Protein AF-A0A3D0G803-F1 (afdb_monomer_lite)

Radius of gyration: 55.52 Å; chains: 1; bounding box: 90×76×139 Å

Secondary structure (DSSP, 8-state):
--HHHHHHHHHHHHHHHHHHHHHTSPP------------PPP-----------S-------SS-EEEPPPSSPTT----TTT-----EEEPPPP---HHHHHHHHHHHHHHHHHHHHHHHHHHHHHHHHHHHHHHHHHHHHHHHTT-S-GGG-

Sequence (153 aa):
MKLRNIVIGAVAAAAIGGAVWVSVQPDVVPVDMVEVASGPMEVTVNADGRTEVRDVYDVAAPVAGKVARAPVPVGARVIGGETVVARIEPGEPAFLDERARAQADAAVAQAEAALALSRAQTAAAEADLNNAQRALNRVFDLNARGTAPDAQV

Structure (mmCIF, N/CA/C/O backbone):
data_AF-A0A3D0G803-F1
#
_entry.id   AF-A0A3D0G803-F1
#
loop_
_atom_site.group_PDB
_atom_site.id
_atom_site.type_symbol
_atom_site.label_atom_id
_atom_site.label_alt_id
_atom_site.label_comp_id
_atom_site.label_asym_id
_atom_site.label_entity_id
_atom_site.label_seq_id
_atom_site.pdbx_PDB_ins_code
_atom_site.Cartn_x
_atom_site.Cartn_y
_atom_site.Cartn_z
_atom_site.occupancy
_atom_site.B_iso_or_equiv
_atom_site.auth_seq_id
_atom_site.auth_comp_id
_atom_site.auth_asym_id
_atom_site.auth_atom_id
_atom_site.pdbx_PDB_model_num
ATOM 1 N N . MET A 1 1 ? 62.984 34.293 -100.096 1.00 59.56 1 MET A N 1
ATOM 2 C CA . MET A 1 1 ? 63.080 33.482 -98.858 1.00 59.56 1 MET A CA 1
ATOM 3 C C . MET A 1 1 ? 62.541 32.089 -99.171 1.00 59.56 1 MET A C 1
ATOM 5 O O . MET A 1 1 ? 61.450 32.006 -99.715 1.00 59.56 1 MET A O 1
ATOM 9 N N . LYS A 1 2 ? 63.320 31.014 -98.984 1.00 66.69 2 LYS A N 1
ATOM 10 C CA . LYS A 1 2 ? 62.951 29.659 -99.454 1.00 66.69 2 LYS A CA 1
ATOM 11 C C . LYS A 1 2 ? 61.682 29.175 -98.723 1.00 66.69 2 LYS A C 1
ATOM 13 O O . LYS A 1 2 ? 61.686 29.161 -97.496 1.00 66.69 2 LYS A O 1
ATOM 18 N N . LEU A 1 3 ? 60.639 28.775 -99.467 1.00 77.44 3 LEU A N 1
ATOM 19 C CA . LEU A 1 3 ? 59.295 28.357 -98.997 1.00 77.44 3 LEU A CA 1
ATOM 20 C C . LEU A 1 3 ? 59.323 27.429 -97.767 1.00 77.44 3 LEU A C 1
ATOM 22 O O . LEU A 1 3 ? 58.514 27.564 -96.855 1.00 77.44 3 LEU A O 1
ATOM 26 N N . ARG A 1 4 ? 60.332 26.555 -97.702 1.00 78.19 4 ARG A N 1
ATOM 27 C CA . ARG A 1 4 ? 60.613 25.662 -96.571 1.00 78.19 4 ARG A CA 1
ATOM 28 C C . ARG A 1 4 ? 60.667 26.382 -95.216 1.00 78.19 4 ARG A C 1
ATOM 30 O O . ARG A 1 4 ? 60.137 25.868 -94.242 1.00 78.19 4 ARG A O 1
ATOM 37 N N . ASN A 1 5 ? 61.268 27.569 -95.146 1.00 77.75 5 ASN A N 1
ATOM 38 C CA . ASN A 1 5 ? 61.431 28.290 -93.880 1.00 77.75 5 ASN A CA 1
ATOM 39 C C . ASN A 1 5 ? 60.119 28.940 -93.406 1.00 77.75 5 ASN A C 1
ATOM 41 O O . ASN A 1 5 ? 59.925 29.089 -92.205 1.00 77.75 5 ASN A O 1
ATOM 45 N N . ILE A 1 6 ? 59.210 29.282 -94.328 1.00 82.75 6 ILE A N 1
ATOM 46 C CA . ILE A 1 6 ? 57.884 29.830 -93.992 1.00 82.75 6 ILE A CA 1
ATOM 47 C C . ILE A 1 6 ? 56.987 28.723 -93.433 1.00 82.75 6 ILE A C 1
ATOM 49 O O . ILE A 1 6 ? 56.333 28.924 -92.415 1.00 82.75 6 ILE A O 1
ATOM 53 N N . VAL A 1 7 ? 57.011 27.535 -94.047 1.00 86.44 7 VAL A N 1
ATOM 54 C CA . VAL A 1 7 ? 56.237 26.374 -93.576 1.00 86.44 7 VAL A CA 1
ATOM 55 C C . VAL A 1 7 ? 56.704 25.933 -92.190 1.00 86.44 7 VAL A C 1
ATOM 57 O O . VAL A 1 7 ? 55.881 25.734 -91.303 1.00 86.44 7 VAL A O 1
ATOM 60 N N . ILE A 1 8 ? 58.020 25.853 -91.968 1.00 86.44 8 ILE A N 1
ATOM 61 C CA . ILE A 1 8 ? 58.574 25.504 -90.650 1.00 86.44 8 ILE A CA 1
ATOM 62 C C . ILE A 1 8 ? 58.194 26.559 -89.599 1.00 86.44 8 ILE A C 1
ATOM 64 O O . ILE A 1 8 ? 57.793 26.194 -88.497 1.00 86.44 8 ILE A O 1
ATOM 68 N N . GLY A 1 9 ? 58.258 27.852 -89.939 1.00 88.31 9 GLY A N 1
ATOM 69 C CA . GLY A 1 9 ? 57.853 28.931 -89.032 1.00 88.31 9 GLY A CA 1
ATOM 70 C C . GLY A 1 9 ? 56.367 28.883 -88.662 1.00 88.31 9 GLY A C 1
ATOM 71 O O . GLY A 1 9 ? 56.026 29.034 -87.493 1.00 88.31 9 GLY A O 1
ATOM 72 N N . ALA A 1 10 ? 55.487 28.610 -89.629 1.00 89.31 10 ALA A N 1
ATOM 73 C CA . ALA A 1 10 ? 54.050 28.488 -89.390 1.00 89.31 10 ALA A CA 1
ATOM 74 C C . ALA A 1 10 ? 53.705 27.274 -88.512 1.00 89.31 10 ALA A C 1
ATOM 76 O O . ALA A 1 10 ? 52.898 27.392 -87.593 1.00 89.31 10 ALA A O 1
ATOM 77 N N . VAL A 1 11 ? 54.355 26.127 -88.743 1.00 91.69 11 VAL A N 1
ATOM 78 C CA . VAL A 1 11 ? 54.176 24.924 -87.913 1.00 91.69 11 VAL A CA 1
ATOM 79 C C . VAL A 1 11 ? 54.675 25.163 -86.488 1.00 91.69 11 VAL A C 1
ATOM 81 O O . VAL A 1 11 ? 53.990 24.795 -85.538 1.00 91.69 11 VAL A O 1
ATOM 84 N N . ALA A 1 12 ? 55.821 25.829 -86.320 1.00 90.75 12 ALA A N 1
ATOM 85 C CA . ALA A 1 12 ? 56.336 26.179 -84.998 1.00 90.75 12 ALA A CA 1
ATOM 86 C C . ALA A 1 12 ? 55.398 27.145 -84.254 1.00 90.75 12 ALA A C 1
ATOM 88 O O . ALA A 1 12 ? 55.106 26.932 -83.080 1.00 90.75 12 ALA A O 1
ATOM 89 N N . ALA A 1 13 ? 54.871 28.165 -84.938 1.00 92.06 13 ALA A N 1
ATOM 90 C CA . ALA A 1 13 ? 53.913 29.100 -84.352 1.00 92.06 13 ALA A CA 1
ATOM 91 C C . ALA A 1 13 ? 52.592 28.414 -83.963 1.00 92.06 13 ALA A C 1
ATOM 93 O O . ALA A 1 13 ? 52.069 28.672 -82.881 1.00 92.06 13 ALA A O 1
ATOM 94 N N . ALA A 1 14 ? 52.080 27.504 -84.796 1.00 92.44 14 ALA A N 1
ATOM 95 C CA . ALA A 1 14 ? 50.885 26.722 -84.488 1.00 92.44 14 ALA A CA 1
ATOM 96 C C . ALA A 1 14 ? 51.109 25.755 -83.314 1.00 92.44 14 ALA A C 1
ATOM 98 O O . ALA A 1 14 ? 50.237 25.621 -82.460 1.00 92.44 14 ALA A O 1
ATOM 99 N N . ALA A 1 15 ? 52.285 25.125 -83.231 1.00 92.69 15 ALA A N 1
ATOM 100 C CA . ALA A 1 15 ? 52.644 24.251 -82.116 1.00 92.69 15 ALA A CA 1
ATOM 101 C C . ALA A 1 15 ? 52.732 25.028 -80.794 1.00 92.69 15 ALA A C 1
ATOM 103 O O . ALA A 1 15 ? 52.186 24.589 -79.784 1.00 92.69 15 ALA A O 1
ATOM 104 N N . ILE A 1 16 ? 53.357 26.210 -80.812 1.00 93.50 16 ILE A N 1
ATOM 105 C CA . ILE A 1 16 ? 53.429 27.094 -79.641 1.00 93.50 16 ILE A CA 1
ATOM 106 C C . ILE A 1 16 ? 52.027 27.584 -79.260 1.00 93.50 16 ILE A C 1
ATOM 108 O O . ILE A 1 16 ? 51.654 27.507 -78.093 1.00 93.50 16 ILE A O 1
ATOM 112 N N . GLY A 1 17 ? 51.226 28.026 -80.233 1.00 94.12 17 GLY A N 1
ATOM 113 C CA . GLY A 1 17 ? 49.848 28.459 -79.998 1.00 94.12 17 GLY A CA 1
ATOM 114 C C . GLY A 1 17 ? 48.974 27.354 -79.398 1.00 94.12 17 GLY A C 1
ATOM 115 O O . GLY A 1 17 ? 48.248 27.602 -78.440 1.00 94.12 17 GLY A O 1
ATOM 116 N N . GLY A 1 18 ? 49.096 26.122 -79.901 1.00 91.81 18 GLY A N 1
ATOM 117 C CA . GLY A 1 18 ? 48.387 24.956 -79.373 1.00 91.81 18 GLY A CA 1
ATOM 118 C C . GLY A 1 18 ? 48.827 24.577 -77.957 1.00 91.81 18 GLY A C 1
ATOM 119 O O . GLY A 1 18 ? 47.981 24.300 -77.111 1.00 91.81 18 GLY A O 1
ATOM 120 N N . ALA A 1 19 ? 50.130 24.622 -77.666 1.00 88.50 19 ALA A N 1
ATOM 121 C CA . ALA A 1 19 ? 50.651 24.322 -76.332 1.00 88.50 19 ALA A CA 1
ATOM 122 C C . ALA A 1 19 ? 50.190 25.349 -75.285 1.00 88.50 19 ALA A C 1
ATOM 124 O O . ALA A 1 19 ? 49.778 24.971 -74.189 1.00 88.50 19 ALA A O 1
ATOM 125 N N . VAL A 1 20 ? 50.202 26.639 -75.637 1.00 91.69 20 VAL A N 1
ATOM 126 C CA . VAL A 1 20 ? 49.687 27.704 -74.765 1.00 91.69 20 VAL A CA 1
ATOM 127 C C . VAL A 1 20 ? 48.183 27.537 -74.541 1.00 91.69 20 VAL A C 1
ATOM 129 O O . VAL A 1 20 ? 47.726 27.661 -73.410 1.00 91.69 20 VAL A O 1
ATOM 132 N N . TRP A 1 21 ? 47.421 27.195 -75.583 1.00 89.25 21 TRP A N 1
ATOM 133 C CA . TRP A 1 21 ? 45.977 26.981 -75.467 1.00 89.25 21 TRP A CA 1
ATOM 134 C C . TRP A 1 21 ? 45.621 25.849 -74.495 1.00 89.25 21 TRP A C 1
ATOM 136 O O . TRP A 1 21 ? 44.777 26.033 -73.623 1.00 89.25 21 TRP A O 1
ATOM 146 N N . VAL A 1 22 ? 46.297 24.701 -74.603 1.00 88.12 22 VAL A N 1
ATOM 147 C CA . VAL A 1 22 ? 46.056 23.546 -73.720 1.00 88.12 22 VAL A CA 1
ATOM 148 C C . VAL A 1 22 ? 46.509 23.835 -72.287 1.00 88.12 22 VAL A C 1
ATOM 150 O O . VAL A 1 22 ? 45.819 23.463 -71.347 1.00 88.12 22 VAL A O 1
ATOM 153 N N . SER A 1 23 ? 47.632 24.535 -72.102 1.00 85.19 23 SER A N 1
ATOM 154 C CA . SER A 1 23 ? 48.171 24.821 -70.765 1.00 85.19 23 SER A CA 1
ATOM 155 C C . SER A 1 23 ? 47.374 25.864 -69.977 1.00 85.19 23 SER A C 1
ATOM 157 O O . SER A 1 23 ? 47.508 25.922 -68.758 1.00 85.19 23 SER A O 1
ATOM 159 N N . VAL A 1 24 ? 46.609 26.726 -70.651 1.00 86.50 24 VAL A N 1
ATOM 160 C CA . VAL A 1 24 ? 45.766 27.747 -70.002 1.00 86.50 24 VAL A CA 1
ATOM 161 C C . VAL A 1 24 ? 44.363 27.201 -69.704 1.00 86.50 24 VAL A C 1
ATOM 163 O O . VAL A 1 24 ? 43.572 27.857 -69.025 1.00 86.50 24 VAL A O 1
ATOM 166 N N . GLN A 1 25 ? 44.038 25.994 -70.176 1.00 84.62 25 GLN A N 1
ATOM 167 C CA . GLN A 1 25 ? 42.748 25.387 -69.903 1.00 84.62 25 GLN A CA 1
ATOM 168 C C . GLN A 1 25 ? 42.678 24.958 -68.425 1.00 84.62 25 GLN A C 1
ATOM 170 O O . GLN A 1 25 ? 43.566 24.251 -67.956 1.00 84.62 25 GLN A O 1
ATOM 175 N N . PRO A 1 26 ? 41.663 25.403 -67.665 1.00 82.25 26 PRO A N 1
ATOM 176 C CA . PRO A 1 26 ? 41.560 25.079 -66.249 1.00 82.25 26 PRO A CA 1
ATOM 177 C C . PRO A 1 26 ? 41.304 23.582 -66.048 1.00 82.25 26 PRO A C 1
ATOM 179 O O . PRO A 1 26 ? 40.419 23.009 -66.688 1.00 82.25 26 PRO A O 1
ATOM 182 N N . ASP A 1 27 ? 42.058 22.969 -65.135 1.00 78.56 27 ASP A N 1
ATOM 183 C CA . ASP A 1 27 ? 41.886 21.565 -64.769 1.00 78.56 27 ASP A CA 1
ATOM 184 C C . ASP A 1 27 ? 40.520 21.355 -64.103 1.00 78.56 27 ASP A C 1
ATOM 186 O O . ASP A 1 27 ? 40.213 21.923 -63.051 1.00 78.56 27 ASP A O 1
ATOM 190 N N . VAL A 1 28 ? 39.678 20.529 -64.728 1.00 81.44 28 VAL A N 1
ATOM 191 C CA . VAL A 1 28 ? 38.360 20.181 -64.193 1.00 81.44 28 VAL A CA 1
ATOM 192 C C . VAL A 1 28 ? 38.536 19.046 -63.191 1.00 81.44 28 VAL A C 1
ATOM 194 O O . VAL A 1 28 ? 38.857 17.919 -63.564 1.00 81.44 28 VAL A O 1
ATOM 197 N N . VAL A 1 29 ? 38.318 19.340 -61.911 1.00 85.50 29 VAL A N 1
ATOM 198 C CA . VAL A 1 29 ? 38.371 18.338 -60.841 1.00 85.50 29 VAL A CA 1
ATOM 199 C C . VAL A 1 29 ? 37.000 17.660 -60.727 1.00 85.50 29 VAL A C 1
ATOM 201 O O . VAL A 1 29 ? 36.008 18.362 -60.517 1.00 85.50 29 VAL A O 1
ATOM 204 N N . PRO A 1 30 ? 36.902 16.323 -60.862 1.00 84.81 30 PRO A N 1
ATOM 205 C CA . PRO A 1 30 ? 35.642 15.622 -60.659 1.00 84.81 30 PRO A CA 1
ATOM 206 C C . PRO A 1 30 ? 35.236 15.714 -59.185 1.00 84.81 30 PRO A C 1
ATOM 208 O O . PRO A 1 30 ? 36.026 15.402 -58.294 1.00 84.81 30 PRO A O 1
ATOM 211 N N . VAL A 1 31 ? 34.002 16.151 -58.941 1.00 87.56 31 VAL A N 1
ATOM 212 C CA . VAL A 1 31 ? 33.408 16.243 -57.604 1.00 87.56 31 VAL A CA 1
ATOM 213 C C . VAL A 1 31 ? 32.073 15.514 -57.584 1.00 87.56 31 VAL A C 1
ATOM 215 O O . VAL A 1 31 ? 31.301 15.598 -58.541 1.00 87.56 31 VAL A O 1
ATOM 218 N N . ASP A 1 32 ? 31.798 14.822 -56.483 1.00 90.25 32 ASP A N 1
ATOM 219 C CA . ASP A 1 32 ? 30.504 14.189 -56.261 1.00 90.25 32 ASP A CA 1
ATOM 220 C C . ASP A 1 32 ? 29.492 15.248 -55.823 1.00 90.25 32 ASP A C 1
ATOM 222 O O . ASP A 1 32 ? 29.614 15.868 -54.766 1.00 90.25 32 ASP A O 1
ATOM 226 N N . MET A 1 33 ? 28.496 15.468 -56.677 1.00 92.44 33 MET A N 1
ATOM 227 C CA . MET A 1 33 ? 27.417 16.427 -56.463 1.00 92.44 33 MET A CA 1
ATOM 228 C C . MET A 1 33 ? 26.108 15.673 -56.249 1.00 92.44 33 MET A C 1
ATOM 230 O O . MET A 1 33 ? 25.828 14.690 -56.935 1.00 92.44 33 MET A O 1
ATOM 234 N N . VAL A 1 34 ? 25.285 16.164 -55.325 1.00 91.75 34 VAL A N 1
ATOM 235 C CA . VAL A 1 34 ? 23.938 15.643 -55.071 1.00 91.75 34 VAL A CA 1
ATOM 236 C C . VAL A 1 34 ? 22.934 16.793 -55.038 1.00 91.75 34 VAL A C 1
ATOM 238 O O . VAL A 1 34 ? 23.249 17.892 -54.580 1.00 91.75 34 VAL A O 1
ATOM 241 N N . GLU A 1 35 ? 21.732 16.549 -55.555 1.00 90.81 35 GLU A N 1
ATOM 242 C CA . GLU A 1 35 ? 20.631 17.512 -55.531 1.00 90.81 35 GLU A CA 1
ATOM 243 C C . GLU A 1 35 ? 20.044 17.610 -54.114 1.00 90.81 35 GLU A C 1
ATOM 245 O O . GLU A 1 35 ? 19.754 16.598 -53.475 1.00 90.81 35 GLU A O 1
ATOM 250 N N . VAL A 1 36 ? 19.890 18.834 -53.602 1.00 91.62 36 VAL A N 1
ATOM 251 C CA . VAL A 1 36 ? 19.384 19.092 -52.246 1.00 91.62 36 VAL A CA 1
ATOM 252 C C . VAL A 1 36 ? 17.908 19.472 -52.318 1.00 91.62 36 VAL A C 1
ATOM 254 O O . VAL A 1 36 ? 17.542 20.414 -53.017 1.00 91.62 36 VAL A O 1
ATOM 257 N N . ALA A 1 37 ? 17.067 18.779 -51.548 1.00 89.94 37 ALA A N 1
ATOM 258 C CA . ALA A 1 37 ? 15.647 19.085 -51.390 1.00 89.94 37 ALA A CA 1
ATOM 259 C C . ALA A 1 37 ? 15.323 19.441 -49.931 1.00 89.94 37 ALA A C 1
ATOM 261 O O . ALA A 1 37 ? 15.922 18.903 -48.999 1.00 89.94 37 ALA A O 1
ATOM 262 N N . SER A 1 38 ? 14.359 20.344 -49.727 1.00 91.19 38 SER A N 1
ATOM 263 C CA . SER A 1 38 ? 13.854 20.689 -48.395 1.00 91.19 38 SER A CA 1
ATOM 264 C C . SER A 1 38 ? 12.597 19.878 -48.083 1.00 91.19 38 SER A C 1
ATOM 266 O O . SER A 1 38 ? 11.665 19.832 -48.885 1.00 91.19 38 SER A O 1
ATOM 268 N N . GLY A 1 39 ? 12.576 19.243 -46.914 1.00 92.12 39 GLY A N 1
ATOM 269 C CA . GLY A 1 39 ? 11.459 18.452 -46.412 1.00 92.12 39 GLY A CA 1
ATOM 270 C C . GLY A 1 39 ? 11.532 18.316 -44.890 1.00 92.12 39 GLY A C 1
ATOM 271 O O . GLY A 1 39 ? 12.538 18.706 -44.288 1.00 92.12 39 GLY A O 1
ATOM 272 N N . PRO A 1 40 ? 10.476 17.802 -44.243 1.00 90.88 40 PRO A N 1
ATOM 273 C CA . PRO A 1 40 ? 10.491 17.574 -42.806 1.00 90.88 40 PRO A CA 1
ATOM 274 C C . PRO A 1 40 ? 11.580 16.555 -42.450 1.00 90.88 40 PRO A C 1
ATOM 276 O O . PRO A 1 40 ? 11.611 15.450 -42.989 1.00 90.88 40 PRO A O 1
ATOM 279 N N . MET A 1 41 ? 12.479 16.942 -41.547 1.00 89.88 41 MET A N 1
ATOM 280 C CA . MET A 1 41 ? 13.517 16.071 -41.004 1.00 89.88 41 MET A CA 1
ATOM 281 C C . MET A 1 41 ? 13.048 15.532 -39.654 1.00 89.88 41 MET A C 1
ATOM 283 O O . MET A 1 41 ? 12.727 16.306 -38.754 1.00 89.88 41 MET A O 1
ATOM 287 N N . GLU A 1 42 ? 13.013 14.210 -39.517 1.00 91.31 42 GLU A N 1
ATOM 288 C CA . GLU A 1 42 ? 12.668 13.537 -38.269 1.00 91.31 42 GLU A CA 1
ATOM 289 C C . GLU A 1 42 ? 13.936 13.015 -37.593 1.00 91.31 42 GLU A C 1
ATOM 291 O O . GLU A 1 42 ? 14.760 12.344 -38.216 1.00 91.31 42 GLU A O 1
ATOM 296 N N . VAL A 1 43 ? 14.087 13.325 -36.307 1.00 92.00 43 VAL A N 1
ATOM 297 C CA . VAL A 1 43 ? 15.148 12.779 -35.459 1.00 92.00 43 VAL A CA 1
ATOM 298 C C . VAL A 1 43 ? 14.481 11.916 -34.403 1.00 92.00 43 VAL A C 1
ATOM 300 O O . VAL A 1 43 ? 13.730 12.417 -33.567 1.00 92.00 43 VAL A O 1
ATOM 303 N N . THR A 1 44 ? 14.751 10.617 -34.445 1.00 91.62 44 THR A N 1
ATOM 304 C CA . THR A 1 44 ? 14.234 9.660 -33.468 1.00 91.62 44 THR A CA 1
ATOM 305 C C . THR A 1 44 ? 15.258 9.414 -32.368 1.00 91.62 44 THR A C 1
ATOM 307 O O . THR A 1 44 ? 16.467 9.380 -32.602 1.00 91.62 44 THR A O 1
ATOM 310 N N . VAL A 1 45 ? 14.769 9.241 -31.140 1.00 90.62 45 VAL A N 1
ATOM 311 C CA . VAL A 1 45 ? 15.581 8.805 -30.000 1.00 90.62 45 VAL A CA 1
ATOM 312 C C . VAL A 1 45 ? 15.162 7.385 -29.663 1.00 90.62 45 VAL A C 1
ATOM 314 O O . VAL A 1 45 ? 14.035 7.153 -29.232 1.00 90.62 45 VAL A O 1
ATOM 317 N N . ASN A 1 46 ? 16.072 6.437 -29.864 1.00 91.75 46 ASN A N 1
ATOM 318 C CA . ASN A 1 46 ? 15.853 5.051 -29.474 1.00 91.75 46 ASN A CA 1
ATOM 319 C C . ASN A 1 46 ? 16.231 4.883 -28.004 1.00 91.75 46 ASN A C 1
ATOM 321 O O . ASN A 1 46 ? 17.348 5.215 -27.606 1.00 91.75 46 ASN A O 1
ATOM 325 N N . ALA A 1 47 ? 15.297 4.373 -27.210 1.00 89.38 47 ALA A N 1
ATOM 326 C CA . ALA A 1 47 ? 15.506 4.078 -25.804 1.00 89.38 47 ALA A CA 1
ATOM 327 C C . ALA A 1 47 ? 14.889 2.723 -25.462 1.00 89.38 47 ALA A C 1
ATOM 329 O O . ALA A 1 47 ? 13.807 2.383 -25.946 1.00 89.38 47 ALA A O 1
ATOM 330 N N . ASP A 1 48 ? 15.565 1.976 -24.595 1.00 91.00 48 ASP A N 1
ATOM 331 C CA . ASP A 1 48 ? 15.048 0.717 -24.079 1.00 91.00 48 ASP A CA 1
ATOM 332 C C . ASP A 1 48 ? 13.984 0.993 -23.013 1.00 91.00 48 ASP A C 1
ATOM 334 O O . ASP A 1 48 ? 14.223 1.683 -22.019 1.00 91.00 48 ASP A O 1
ATOM 338 N N . GLY A 1 49 ? 12.787 0.449 -23.222 1.00 89.12 49 GLY A N 1
ATOM 339 C CA . GLY A 1 49 ? 11.685 0.517 -22.270 1.00 89.12 49 GLY A CA 1
ATOM 340 C C . GLY A 1 49 ? 11.520 -0.798 -21.518 1.00 89.12 49 GLY A C 1
ATOM 341 O O . GLY A 1 49 ? 11.602 -1.876 -22.107 1.00 89.12 49 GLY A O 1
ATOM 342 N N . ARG A 1 50 ? 11.214 -0.721 -20.220 1.00 91.19 50 ARG A N 1
ATOM 343 C CA . ARG A 1 50 ? 10.743 -1.868 -19.435 1.00 91.19 50 ARG A CA 1
ATOM 344 C C . ARG A 1 50 ? 9.286 -1.658 -19.053 1.00 91.19 50 ARG A C 1
ATOM 346 O O . ARG A 1 50 ? 8.917 -0.598 -18.559 1.00 91.19 50 ARG A O 1
ATOM 353 N N . THR A 1 51 ? 8.461 -2.675 -19.271 1.00 90.69 51 THR A N 1
ATOM 354 C CA . THR A 1 51 ? 7.081 -2.684 -18.780 1.00 90.69 51 THR A CA 1
ATOM 355 C C . THR A 1 51 ? 7.056 -3.187 -17.343 1.00 90.69 51 THR A C 1
ATOM 357 O O . THR A 1 51 ? 7.679 -4.200 -17.024 1.00 90.69 51 THR A O 1
ATOM 360 N N . GLU A 1 52 ? 6.322 -2.486 -16.486 1.00 89.12 52 GLU A N 1
ATOM 361 C CA . GLU A 1 52 ? 6.145 -2.830 -15.078 1.00 89.12 52 GLU A CA 1
ATOM 362 C C . GLU A 1 52 ? 4.666 -2.738 -14.692 1.00 89.12 52 GLU A C 1
ATOM 364 O O . GLU A 1 52 ? 3.892 -1.975 -15.281 1.00 89.12 52 GLU A O 1
ATOM 369 N N . VAL A 1 53 ? 4.264 -3.557 -13.720 1.00 90.69 53 VAL A N 1
ATOM 370 C CA . VAL A 1 53 ? 2.915 -3.526 -13.153 1.00 90.69 53 VAL A CA 1
ATOM 371 C C . VAL A 1 53 ? 2.823 -2.322 -12.222 1.00 90.69 53 VAL A C 1
ATOM 373 O O . VAL A 1 53 ? 3.602 -2.211 -11.285 1.00 90.69 53 VAL A O 1
ATOM 376 N N . ARG A 1 54 ? 1.873 -1.420 -12.483 1.00 87.94 54 ARG A N 1
ATOM 377 C CA . ARG A 1 54 ? 1.720 -0.173 -11.716 1.00 87.94 54 ARG A CA 1
ATOM 378 C C . ARG A 1 54 ? 1.257 -0.408 -10.281 1.00 87.94 54 ARG A C 1
ATOM 380 O O . ARG A 1 54 ? 1.808 0.182 -9.362 1.00 87.94 54 ARG A O 1
ATOM 387 N N . ASP A 1 55 ? 0.261 -1.273 -10.117 1.00 87.81 55 ASP A N 1
ATOM 388 C CA . ASP A 1 55 ? -0.435 -1.470 -8.850 1.00 87.81 55 ASP A CA 1
ATOM 389 C C . ASP A 1 55 ? -0.205 -2.897 -8.352 1.00 87.81 55 ASP A C 1
ATOM 391 O O . ASP A 1 55 ? -0.917 -3.836 -8.717 1.00 87.81 55 ASP A O 1
ATOM 395 N N . VAL A 1 56 ? 0.838 -3.065 -7.540 1.00 90.31 56 VAL A N 1
ATOM 396 C CA . VAL A 1 56 ? 1.137 -4.322 -6.849 1.00 90.31 56 VAL A CA 1
ATOM 397 C C . VAL A 1 56 ? 0.709 -4.172 -5.396 1.00 90.31 56 VAL A C 1
ATOM 399 O O . VAL A 1 56 ? 1.144 -3.252 -4.707 1.00 90.31 56 VAL A O 1
ATOM 402 N N . TYR A 1 57 ? -0.154 -5.076 -4.939 1.00 87.81 57 TYR A N 1
ATOM 403 C CA . TYR A 1 57 ? -0.660 -5.083 -3.571 1.00 87.81 57 TYR A CA 1
ATOM 404 C C . TYR A 1 57 ? -0.297 -6.387 -2.875 1.00 87.81 57 TYR A C 1
ATOM 406 O O . TYR A 1 57 ? -0.564 -7.469 -3.399 1.00 87.81 57 TYR A O 1
ATOM 414 N N . ASP A 1 58 ? 0.220 -6.265 -1.655 1.00 89.56 58 ASP A N 1
ATOM 415 C CA . ASP A 1 58 ? 0.405 -7.390 -0.748 1.00 89.56 58 ASP A CA 1
ATOM 416 C C . ASP A 1 58 ? -0.826 -7.537 0.146 1.00 89.56 58 ASP A C 1
ATOM 418 O O . ASP A 1 58 ? -1.180 -6.648 0.923 1.00 89.56 58 ASP A O 1
ATOM 422 N N . VAL A 1 59 ? -1.498 -8.681 0.031 1.00 88.25 59 VAL A N 1
ATOM 423 C CA . VAL A 1 59 ? -2.671 -9.011 0.843 1.00 88.25 59 VAL A CA 1
ATOM 424 C C . VAL A 1 59 ? -2.231 -9.915 1.988 1.00 88.25 59 VAL A C 1
ATOM 426 O O . VAL A 1 59 ? -1.867 -11.071 1.775 1.00 88.25 59 VAL A O 1
ATOM 429 N N . ALA A 1 60 ? -2.288 -9.386 3.208 1.00 86.94 60 ALA A N 1
ATOM 430 C CA . ALA A 1 60 ? -1.947 -10.102 4.432 1.00 86.94 60 ALA A CA 1
ATOM 431 C C . ALA A 1 60 ? -3.170 -10.278 5.338 1.00 86.94 60 ALA A C 1
ATOM 433 O O . ALA A 1 60 ? -4.131 -9.509 5.286 1.00 86.94 60 ALA A O 1
ATOM 434 N N . ALA A 1 61 ? -3.120 -11.290 6.200 1.00 86.44 61 ALA A N 1
ATOM 435 C CA . ALA A 1 61 ? -4.138 -11.509 7.215 1.00 86.44 61 ALA A CA 1
ATOM 436 C C . ALA A 1 61 ? -3.698 -10.950 8.574 1.00 86.44 61 ALA A C 1
ATOM 438 O O . ALA A 1 61 ? -2.544 -11.138 8.958 1.00 86.44 61 ALA A O 1
ATOM 439 N N . PRO A 1 62 ? -4.607 -10.317 9.338 1.00 85.62 62 PRO A N 1
ATOM 440 C CA . PRO A 1 62 ? -4.274 -9.693 10.620 1.00 85.62 62 PRO A CA 1
ATOM 441 C C . PRO A 1 62 ? -4.116 -10.701 11.769 1.00 85.62 62 PRO A C 1
ATOM 443 O O . PRO A 1 62 ? -3.763 -10.316 12.879 1.00 85.62 62 PRO A O 1
ATOM 446 N N . VAL A 1 63 ? -4.415 -11.980 11.528 1.00 82.25 63 VAL A N 1
ATOM 447 C CA . VAL A 1 63 ? -4.403 -13.040 12.540 1.00 82.25 63 VAL A CA 1
ATOM 448 C C . VAL A 1 63 ? -3.456 -14.160 12.137 1.00 82.25 63 VAL A C 1
ATOM 450 O O . VAL A 1 63 ? -3.387 -14.549 10.970 1.00 82.25 63 VAL A O 1
ATOM 453 N N . ALA A 1 64 ? -2.750 -14.705 13.125 1.00 80.06 64 ALA A N 1
ATOM 454 C CA . ALA A 1 64 ? -1.947 -15.905 12.952 1.00 80.06 64 ALA A CA 1
ATOM 455 C C . ALA A 1 64 ? -2.848 -17.150 12.946 1.00 80.06 64 ALA A C 1
ATOM 457 O O . ALA A 1 64 ? -3.789 -17.271 13.732 1.00 80.06 64 ALA A O 1
ATOM 458 N N . GLY A 1 65 ? -2.552 -18.099 12.063 1.00 81.00 65 GLY A N 1
ATOM 459 C CA . GLY A 1 65 ? -3.336 -19.320 11.935 1.00 81.00 65 GLY A CA 1
ATOM 460 C C . GLY A 1 65 ? -2.821 -20.232 10.835 1.00 81.00 65 GLY A C 1
ATOM 461 O O . GLY A 1 65 ? -1.811 -19.948 10.187 1.00 81.00 65 GLY A O 1
ATOM 462 N N . LYS A 1 66 ? -3.523 -21.342 10.622 1.00 82.50 66 LYS A N 1
ATOM 463 C CA . LYS A 1 66 ? -3.250 -22.256 9.513 1.00 82.50 66 LYS A CA 1
ATOM 464 C C . LYS A 1 66 ? -4.054 -21.813 8.296 1.00 82.50 66 LYS A C 1
ATOM 466 O O . LYS A 1 66 ? -5.265 -21.621 8.365 1.00 82.50 66 LYS A O 1
ATOM 471 N N . VAL A 1 67 ? -3.376 -21.645 7.166 1.00 85.06 67 VAL A N 1
ATOM 472 C CA . VAL A 1 67 ? -4.021 -21.318 5.890 1.00 85.06 67 VAL A CA 1
ATOM 473 C C . VAL A 1 67 ? -4.526 -22.619 5.266 1.00 85.06 67 VAL A C 1
ATOM 475 O O . VAL A 1 67 ? -3.736 -23.519 4.977 1.00 85.06 67 VAL A O 1
ATOM 478 N N . ALA A 1 68 ? -5.838 -22.734 5.061 1.00 84.00 68 ALA A N 1
ATOM 479 C CA . ALA A 1 68 ? -6.412 -23.822 4.277 1.00 84.00 68 ALA A CA 1
ATOM 480 C C . ALA A 1 68 ? -6.035 -23.658 2.796 1.00 84.00 68 ALA A C 1
ATOM 482 O O . ALA A 1 68 ? -5.670 -22.569 2.352 1.00 84.00 68 ALA A O 1
ATOM 483 N N . ARG A 1 69 ? -6.136 -24.734 2.004 1.00 84.56 69 ARG A N 1
ATOM 484 C CA . ARG A 1 69 ? -5.793 -24.698 0.574 1.00 84.56 69 ARG A CA 1
ATOM 485 C C . ARG A 1 69 ? -6.502 -23.530 -0.125 1.00 84.56 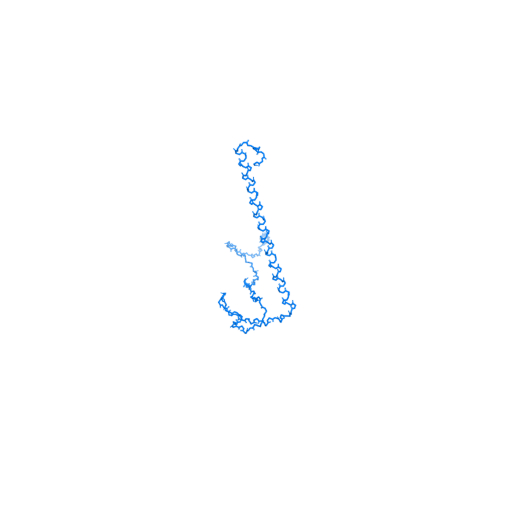69 ARG A C 1
ATOM 487 O O . ARG A 1 69 ? -7.730 -23.459 -0.112 1.00 84.56 69 ARG A O 1
ATOM 494 N N . ALA A 1 70 ? -5.717 -22.645 -0.740 1.00 82.00 70 ALA A N 1
ATOM 495 C CA . ALA A 1 70 ? -6.239 -21.500 -1.472 1.00 82.00 70 ALA A CA 1
ATOM 496 C C . ALA A 1 70 ? -7.126 -21.981 -2.638 1.00 82.00 70 ALA A C 1
ATOM 498 O O . ALA A 1 70 ? -6.687 -22.834 -3.417 1.00 82.00 70 ALA A O 1
ATOM 499 N N . PRO A 1 71 ? -8.364 -21.474 -2.770 1.00 80.94 71 PRO A N 1
ATOM 500 C CA . PRO A 1 71 ? -9.263 -21.881 -3.847 1.00 80.94 71 PRO A CA 1
ATOM 501 C C . PRO A 1 71 ? -8.915 -21.219 -5.192 1.00 80.94 71 PRO A C 1
ATOM 503 O O . PRO A 1 71 ? -9.400 -21.668 -6.227 1.00 80.94 71 PRO A O 1
ATOM 506 N N . VAL A 1 72 ? -8.080 -20.172 -5.191 1.00 87.56 72 VAL A N 1
ATOM 507 C CA . VAL A 1 72 ? -7.720 -19.397 -6.386 1.00 87.56 72 VAL A CA 1
ATOM 508 C C . VAL A 1 72 ? -6.326 -19.802 -6.887 1.00 87.56 72 VAL A C 1
ATOM 510 O O . VAL A 1 72 ? -5.360 -19.698 -6.130 1.00 87.56 72 VAL A O 1
ATOM 513 N N . PRO A 1 73 ? -6.187 -20.254 -8.148 1.00 86.12 73 PRO A N 1
ATOM 514 C CA . PRO A 1 73 ? -4.888 -20.539 -8.747 1.00 86.12 73 PRO A CA 1
ATOM 515 C C . PRO A 1 73 ? -4.160 -19.256 -9.178 1.00 86.12 73 PRO A C 1
ATOM 517 O O . PRO A 1 73 ? -4.771 -18.215 -9.420 1.00 86.12 73 PRO A O 1
ATOM 520 N N . VAL A 1 74 ? -2.835 -19.342 -9.319 1.00 87.38 74 VAL A N 1
ATOM 521 C CA . VAL A 1 74 ? -1.990 -18.217 -9.752 1.00 87.38 74 VAL A CA 1
ATOM 522 C C . VAL A 1 74 ? -2.419 -17.725 -11.140 1.00 87.38 74 VAL A C 1
ATOM 524 O O . VAL A 1 74 ? -2.608 -18.522 -12.055 1.00 87.38 74 VAL A O 1
ATOM 527 N N . GLY A 1 75 ? -2.564 -16.405 -11.293 1.00 87.06 75 GLY A N 1
ATOM 528 C CA . GLY A 1 75 ? -2.956 -15.759 -12.552 1.00 87.06 75 GLY A CA 1
ATOM 529 C C . GLY A 1 75 ? -4.467 -15.675 -12.796 1.00 87.06 75 GLY A C 1
ATOM 530 O O . GLY A 1 75 ? -4.887 -15.071 -13.782 1.00 87.06 75 GLY A O 1
ATOM 531 N N . ALA A 1 76 ? -5.298 -16.236 -11.912 1.00 87.69 76 ALA A N 1
ATOM 532 C CA . ALA A 1 76 ? -6.743 -16.064 -11.997 1.00 87.69 76 ALA A CA 1
ATOM 533 C C . ALA A 1 76 ? -7.160 -14.623 -11.662 1.00 87.69 76 ALA A C 1
ATOM 535 O O . ALA A 1 76 ? -6.573 -13.958 -10.807 1.00 87.69 76 ALA A O 1
ATOM 536 N N . ARG A 1 77 ? -8.213 -14.145 -12.331 1.00 89.19 77 ARG A N 1
ATOM 537 C CA . ARG A 1 77 ? -8.815 -12.842 -12.039 1.00 89.19 77 ARG A CA 1
ATOM 538 C C . ARG A 1 77 ? -9.504 -12.884 -10.673 1.00 89.19 77 ARG A C 1
ATOM 540 O O . ARG A 1 77 ? -10.249 -13.817 -10.391 1.00 89.19 77 ARG A O 1
ATOM 547 N N . VAL A 1 78 ? -9.289 -11.843 -9.872 1.00 90.50 78 VAL A N 1
ATOM 548 C CA . VAL A 1 78 ? -9.916 -11.650 -8.558 1.00 90.50 78 VAL A CA 1
ATOM 549 C C . VAL A 1 78 ? -10.707 -10.344 -8.537 1.00 90.50 78 VAL A C 1
ATOM 551 O O . VAL A 1 78 ? -10.323 -9.371 -9.186 1.00 90.50 78 VAL A O 1
ATOM 554 N N . ILE A 1 79 ? -11.816 -10.330 -7.802 1.00 90.62 79 ILE A N 1
ATOM 555 C CA . ILE A 1 79 ? -12.672 -9.159 -7.583 1.00 90.62 79 ILE A CA 1
ATOM 556 C C . ILE A 1 79 ? -12.642 -8.829 -6.089 1.00 90.62 79 ILE A C 1
ATOM 558 O O . ILE A 1 79 ? -12.892 -9.698 -5.248 1.00 90.62 79 ILE A O 1
ATOM 562 N N . GLY A 1 80 ? 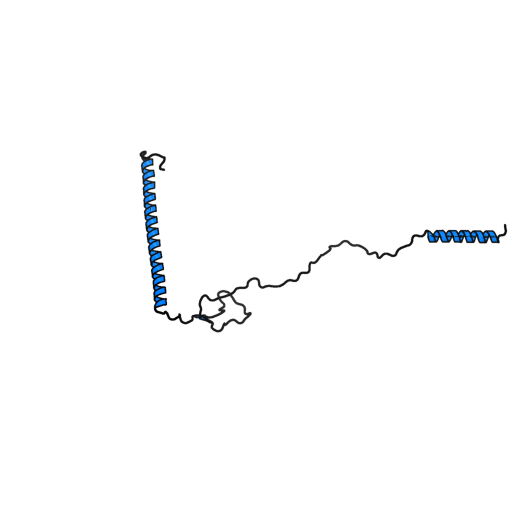-12.321 -7.575 -5.759 1.00 88.75 80 GLY A N 1
ATOM 563 C CA . GLY A 1 80 ? -12.258 -7.103 -4.377 1.00 88.75 80 GLY A CA 1
ATOM 564 C C . GLY A 1 80 ? -13.594 -7.280 -3.652 1.00 88.75 80 GLY A C 1
ATOM 565 O O . GLY A 1 80 ? -14.642 -6.941 -4.189 1.00 88.75 80 GLY A O 1
ATOM 566 N N . GLY A 1 81 ? -13.557 -7.836 -2.439 1.00 85.94 81 GLY A N 1
ATOM 567 C CA . GLY A 1 81 ? -14.741 -8.062 -1.599 1.00 85.94 81 GLY A CA 1
ATOM 568 C C . GLY A 1 81 ? -15.584 -9.293 -1.953 1.00 85.94 81 GLY A C 1
ATOM 569 O O . GLY A 1 81 ? -16.374 -9.729 -1.122 1.00 85.94 81 GLY A O 1
ATOM 570 N N . GLU A 1 82 ? -15.393 -9.889 -3.130 1.00 89.19 82 GLU A N 1
ATOM 571 C CA . GLU A 1 82 ? -16.153 -11.065 -3.577 1.00 89.19 82 GLU A CA 1
ATOM 572 C C . GLU A 1 82 ? -15.283 -12.324 -3.629 1.00 89.19 82 GLU A C 1
ATOM 574 O O . GLU A 1 82 ? -15.671 -13.395 -3.159 1.00 89.19 82 GLU A O 1
ATOM 579 N N . THR A 1 83 ? -14.078 -12.212 -4.191 1.00 88.06 83 THR A N 1
ATOM 580 C CA . THR A 1 83 ? -13.219 -13.378 -4.394 1.00 88.06 83 THR A CA 1
ATOM 581 C C . THR A 1 83 ? -12.468 -13.737 -3.117 1.00 88.06 83 THR A C 1
ATOM 583 O O . THR A 1 83 ? -11.634 -12.977 -2.624 1.00 88.06 83 THR A O 1
ATOM 586 N N . VAL A 1 84 ? -12.716 -14.940 -2.602 1.00 87.56 84 VAL A N 1
ATOM 587 C CA . VAL A 1 84 ? -11.989 -15.482 -1.449 1.00 87.56 84 VAL A CA 1
ATOM 588 C C . VAL A 1 84 ? -10.633 -16.011 -1.909 1.00 87.56 84 VAL A C 1
ATOM 590 O O . VAL A 1 84 ? -10.557 -17.074 -2.514 1.00 87.56 84 VAL A O 1
ATOM 593 N N . VAL A 1 85 ? -9.554 -15.291 -1.603 1.00 88.38 85 VAL A N 1
ATOM 594 C CA . VAL A 1 85 ? -8.180 -15.697 -1.963 1.00 88.38 85 VAL A CA 1
ATOM 595 C C . VAL A 1 85 ? -7.607 -16.770 -1.035 1.00 88.38 85 VAL A C 1
ATOM 597 O O . VAL A 1 85 ? -6.901 -17.669 -1.484 1.00 88.38 85 VAL A O 1
ATOM 600 N N . ALA A 1 86 ? -7.944 -16.717 0.253 1.00 87.62 86 ALA A N 1
ATOM 601 C CA . ALA A 1 86 ? -7.488 -17.667 1.259 1.00 87.62 86 ALA A CA 1
ATOM 602 C C . ALA A 1 86 ? -8.510 -17.770 2.396 1.00 87.62 86 ALA A C 1
ATOM 604 O O . ALA A 1 86 ? -9.177 -16.794 2.739 1.00 87.62 86 ALA A O 1
ATOM 605 N N . ARG A 1 87 ? -8.611 -18.956 3.001 1.00 87.25 87 ARG A N 1
ATOM 606 C CA . ARG A 1 87 ? -9.370 -19.179 4.236 1.00 87.25 87 ARG A CA 1
ATOM 607 C C . ARG A 1 87 ? -8.384 -19.537 5.336 1.00 87.25 87 ARG A C 1
ATOM 609 O O . ARG A 1 87 ? -7.608 -20.476 5.176 1.00 87.25 87 ARG A O 1
ATOM 616 N N . ILE A 1 88 ? -8.416 -18.784 6.427 1.00 85.75 88 ILE A N 1
ATOM 617 C CA . ILE A 1 88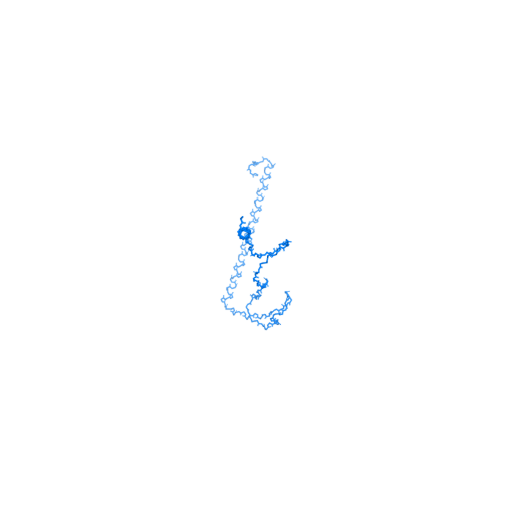 ? -7.518 -18.976 7.564 1.00 85.75 88 ILE A CA 1
ATOM 618 C C . ILE A 1 88 ? -8.325 -19.563 8.701 1.00 85.75 88 ILE A C 1
ATOM 620 O O . ILE A 1 88 ? -9.374 -19.033 9.061 1.00 85.75 88 ILE A O 1
ATOM 624 N N . GLU A 1 89 ? -7.821 -20.659 9.243 1.00 83.62 89 GLU A N 1
ATOM 625 C CA . GLU A 1 89 ? -8.265 -21.215 10.506 1.00 83.62 89 GLU A CA 1
ATOM 626 C C . GLU A 1 89 ? -7.351 -20.630 11.590 1.00 83.62 89 GLU A C 1
ATOM 628 O O . GLU A 1 89 ? -6.151 -20.942 11.602 1.00 83.62 89 GLU A O 1
ATOM 633 N N . PRO A 1 90 ? -7.850 -19.709 12.438 1.00 77.12 90 PRO A N 1
ATOM 634 C CA . PRO A 1 90 ? -7.057 -19.152 13.523 1.00 77.12 90 PRO A CA 1
ATOM 635 C C . PRO A 1 90 ? -6.489 -20.284 14.375 1.00 77.12 90 PRO A C 1
ATOM 637 O O . PRO A 1 90 ? -7.174 -21.276 14.629 1.00 77.12 90 PRO A O 1
ATOM 640 N N . GLY A 1 91 ? -5.226 -20.155 14.781 1.00 69.12 91 GLY A N 1
ATOM 641 C CA . GLY A 1 91 ? -4.633 -21.133 15.689 1.00 69.12 91 GLY A CA 1
ATOM 642 C C . GLY A 1 91 ? -5.427 -21.211 16.993 1.00 69.12 91 GLY A C 1
ATOM 643 O O . GLY A 1 91 ? -6.111 -20.251 17.359 1.00 69.12 91 GLY A O 1
ATOM 644 N N . GLU A 1 92 ? -5.318 -22.337 17.704 1.00 65.25 92 GLU A N 1
ATOM 645 C CA . GLU A 1 92 ? -5.790 -22.391 19.088 1.00 65.25 92 GLU A CA 1
ATOM 646 C C . GLU A 1 92 ? -5.199 -21.192 19.842 1.00 65.25 92 GLU A C 1
ATOM 648 O O . GLU A 1 92 ? -3.994 -20.931 19.709 1.00 65.25 92 GLU A O 1
ATOM 653 N N . PRO A 1 93 ? -6.023 -20.427 20.585 1.00 63.78 93 PRO A N 1
ATOM 654 C CA . PRO A 1 93 ? -5.513 -19.364 21.431 1.00 63.78 93 PRO A CA 1
ATOM 655 C C . PRO A 1 93 ? -4.380 -19.945 22.267 1.00 63.78 93 PRO A C 1
ATOM 657 O O . PRO A 1 93 ? -4.553 -21.010 22.864 1.00 63.78 93 PRO A O 1
ATOM 660 N N . ALA A 1 94 ? -3.219 -19.281 22.279 1.00 64.75 94 ALA A N 1
ATOM 661 C CA . ALA A 1 94 ? -2.126 -19.696 23.148 1.00 64.75 94 ALA A CA 1
ATO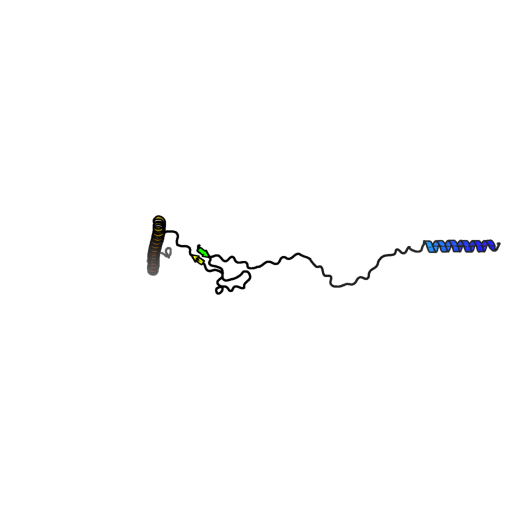M 662 C C . ALA A 1 94 ? -2.704 -19.917 24.548 1.00 64.75 94 ALA A C 1
ATOM 664 O O . ALA A 1 94 ? -3.498 -19.086 25.002 1.00 64.75 94 ALA A O 1
ATOM 665 N N . PHE A 1 95 ? -2.372 -21.049 25.183 1.00 59.97 95 PHE A N 1
ATOM 666 C CA . PHE A 1 95 ? -2.865 -21.362 26.521 1.00 59.97 95 PHE A CA 1
ATOM 667 C C . PHE A 1 95 ? -2.731 -20.109 27.382 1.00 59.97 95 PHE A C 1
ATOM 669 O O . PHE A 1 95 ? -1.630 -19.581 27.550 1.00 59.97 95 PHE A O 1
ATOM 676 N N . LEU A 1 96 ? -3.870 -19.597 27.851 1.00 58.50 96 LEU A N 1
ATOM 677 C CA . LEU A 1 96 ? -3.905 -18.482 28.781 1.00 58.50 96 LEU A CA 1
ATOM 678 C C . LEU A 1 96 ? -3.348 -19.012 30.098 1.00 58.50 96 LEU A C 1
ATOM 680 O O . LEU A 1 96 ? -4.104 -19.455 30.962 1.00 58.50 96 LEU A O 1
ATOM 684 N N . ASP A 1 97 ? -2.021 -19.016 30.208 1.00 66.19 97 ASP A N 1
ATOM 685 C CA . ASP A 1 97 ? -1.333 -19.162 31.479 1.00 66.19 97 ASP A CA 1
ATOM 686 C C . ASP A 1 97 ? -1.929 -18.126 32.442 1.00 66.19 97 ASP A C 1
ATOM 688 O O . ASP A 1 97 ? -2.335 -17.030 32.033 1.00 66.19 97 ASP A O 1
ATOM 692 N N . GLU A 1 98 ? -2.020 -18.469 33.719 1.00 73.56 98 GLU A N 1
ATOM 693 C CA . GLU A 1 98 ? -2.641 -17.640 34.754 1.00 73.56 98 GLU A CA 1
ATOM 694 C C . GLU A 1 98 ? -2.056 -16.214 34.746 1.00 73.56 98 GLU A C 1
ATOM 696 O O . GLU A 1 98 ? -2.773 -15.224 34.904 1.00 73.56 98 GLU A O 1
ATOM 701 N N . ARG A 1 99 ? -0.766 -16.104 34.399 1.00 76.19 99 ARG A N 1
ATOM 702 C CA . ARG A 1 99 ? -0.057 -14.841 34.166 1.00 76.19 99 ARG A CA 1
ATOM 703 C C . ARG A 1 99 ? -0.617 -14.016 33.002 1.00 76.19 99 ARG A C 1
ATOM 705 O O . ARG A 1 99 ? -0.764 -12.804 33.138 1.00 76.19 99 ARG A O 1
ATOM 712 N N . ALA A 1 100 ? -0.901 -14.642 31.860 1.00 80.88 100 ALA A N 1
ATOM 713 C CA . ALA A 1 100 ? -1.412 -13.959 30.671 1.00 80.88 100 ALA A CA 1
ATOM 714 C C . ALA A 1 100 ? -2.834 -13.431 30.902 1.00 80.88 100 ALA A C 1
ATOM 716 O O . ALA A 1 100 ? -3.154 -12.316 30.489 1.00 80.88 100 ALA A O 1
ATOM 717 N N . ARG A 1 101 ? -3.663 -14.200 31.621 1.00 82.81 101 ARG A N 1
ATOM 718 C CA . ARG A 1 101 ? -5.000 -13.756 32.030 1.00 82.81 101 ARG A CA 1
ATOM 719 C C . ARG A 1 101 ? -4.923 -12.577 32.998 1.00 82.81 101 ARG A C 1
ATOM 721 O O . ARG A 1 101 ? -5.529 -11.548 32.729 1.00 82.81 101 ARG A O 1
ATOM 728 N N . ALA A 1 102 ? -4.094 -12.678 34.037 1.00 85.94 102 ALA A N 1
ATOM 729 C CA . ALA A 1 102 ? -3.888 -11.583 34.982 1.00 85.94 102 ALA A CA 1
ATOM 730 C C . ALA A 1 102 ? -3.387 -10.295 34.299 1.00 85.94 102 ALA A C 1
ATOM 732 O O . ALA A 1 102 ? -3.803 -9.198 34.664 1.00 85.94 102 ALA A O 1
ATOM 733 N N . GLN A 1 103 ? -2.524 -10.411 33.284 1.00 88.06 103 GLN A N 1
ATOM 734 C CA . GLN A 1 103 ? -2.054 -9.261 32.510 1.00 88.06 103 GLN A CA 1
ATOM 735 C C . GLN A 1 103 ? -3.164 -8.636 31.650 1.00 88.06 103 GLN A C 1
ATOM 737 O O . GLN A 1 103 ? -3.252 -7.410 31.576 1.00 88.06 103 GLN A O 1
ATOM 742 N N . ALA A 1 104 ? -4.007 -9.455 31.014 1.00 87.75 104 ALA A N 1
ATOM 743 C CA . ALA A 1 104 ? -5.152 -8.968 30.250 1.00 87.75 104 ALA A CA 1
ATOM 744 C C . ALA A 1 104 ? -6.171 -8.257 31.157 1.00 87.75 104 ALA A C 1
ATOM 746 O O . ALA A 1 104 ? -6.590 -7.142 30.847 1.00 87.75 104 ALA A O 1
ATOM 747 N N . ASP A 1 105 ? -6.490 -8.847 32.309 1.00 92.88 105 ASP A N 1
ATOM 748 C CA . ASP A 1 105 ? -7.416 -8.264 33.286 1.00 92.88 105 ASP A CA 1
ATOM 749 C C . ASP A 1 105 ? -6.867 -6.946 33.859 1.00 92.88 105 ASP A C 1
ATOM 751 O O . ASP A 1 105 ? -7.593 -5.957 33.967 1.00 92.88 105 ASP A O 1
ATOM 755 N N . ALA A 1 106 ? -5.562 -6.884 34.150 1.00 93.88 106 ALA A N 1
ATOM 756 C CA . ALA A 1 106 ? -4.904 -5.653 34.586 1.00 93.88 106 ALA A CA 1
ATOM 757 C C . ALA A 1 106 ? -4.952 -4.549 33.515 1.00 93.88 106 ALA A C 1
ATOM 759 O O . ALA A 1 106 ? -5.175 -3.383 33.845 1.00 93.88 106 ALA A O 1
ATOM 760 N N . ALA A 1 107 ? -4.782 -4.901 32.237 1.00 95.00 107 ALA A N 1
ATOM 761 C CA . ALA A 1 107 ? -4.879 -3.945 31.136 1.00 95.00 107 ALA A CA 1
ATOM 762 C C . ALA A 1 107 ? -6.301 -3.376 30.991 1.00 95.00 107 ALA A C 1
ATOM 764 O O . ALA A 1 107 ? -6.459 -2.172 30.778 1.00 95.00 107 ALA A O 1
ATOM 765 N N . VAL A 1 108 ? -7.331 -4.214 31.164 1.00 96.88 108 VAL A N 1
ATOM 766 C CA . VAL A 1 108 ? -8.735 -3.769 31.184 1.00 96.88 108 VAL A CA 1
ATOM 767 C C . VAL A 1 108 ? -8.982 -2.824 32.360 1.00 96.88 108 VAL A C 1
ATOM 769 O O . VAL A 1 108 ? -9.460 -1.710 32.150 1.00 96.88 108 VAL A O 1
ATOM 772 N N . ALA A 1 109 ? -8.573 -3.206 33.573 1.00 97.25 109 ALA A N 1
ATOM 773 C CA . ALA A 1 109 ? -8.735 -2.370 34.763 1.00 97.25 109 ALA A CA 1
ATOM 774 C C . ALA A 1 109 ? -8.033 -1.005 34.620 1.00 97.25 109 ALA A C 1
ATOM 776 O O . ALA A 1 109 ? -8.573 0.031 35.016 1.00 97.25 109 ALA A O 1
ATOM 777 N N . GLN A 1 110 ? -6.846 -0.975 34.005 1.00 97.50 110 GLN A N 1
ATOM 778 C CA . GLN A 1 110 ? -6.127 0.265 33.718 1.00 97.50 110 GLN A CA 1
ATOM 779 C C . GLN A 1 110 ? -6.882 1.151 32.715 1.00 97.50 110 GLN A C 1
ATOM 781 O O . GLN A 1 110 ? -6.969 2.366 32.914 1.00 97.50 110 GLN A O 1
ATOM 786 N N . ALA A 1 111 ? -7.438 0.564 31.651 1.00 97.12 111 ALA A N 1
ATOM 787 C CA . ALA A 1 111 ? -8.223 1.299 30.662 1.00 97.12 111 ALA A CA 1
ATOM 788 C C . ALA A 1 111 ? -9.504 1.894 31.273 1.00 97.12 111 ALA A C 1
ATOM 790 O O . ALA A 1 111 ? -9.838 3.053 31.015 1.00 97.12 111 ALA A O 1
ATOM 791 N N . GLU A 1 112 ? -10.188 1.142 32.136 1.00 98.06 112 GLU A N 1
ATOM 792 C CA . GLU A 1 112 ? -11.371 1.616 32.860 1.00 98.06 112 GLU A CA 1
ATOM 793 C C . GLU A 1 112 ? -11.036 2.753 33.834 1.00 98.06 112 GLU A C 1
ATOM 795 O O . GLU A 1 112 ? -11.747 3.762 33.874 1.00 98.06 112 GLU A O 1
ATOM 800 N N . ALA A 1 113 ? -9.924 2.645 34.567 1.00 97.75 113 ALA A N 1
ATOM 801 C CA . ALA A 1 113 ? -9.455 3.705 35.457 1.00 97.75 113 ALA A CA 1
ATOM 802 C C . ALA A 1 113 ? -9.110 4.994 34.689 1.00 97.75 113 ALA A C 1
ATOM 804 O O . ALA A 1 113 ? -9.482 6.091 35.115 1.00 97.75 113 ALA A O 1
ATOM 805 N N . ALA A 1 114 ? -8.455 4.877 33.530 1.00 97.69 114 ALA A N 1
ATOM 806 C CA . ALA A 1 114 ? -8.158 6.017 32.666 1.00 97.69 114 ALA A CA 1
ATOM 807 C C . ALA A 1 114 ? -9.440 6.687 32.139 1.00 97.69 114 ALA A C 1
ATOM 809 O O . ALA A 1 114 ? -9.546 7.917 32.135 1.00 97.69 114 ALA A O 1
ATOM 810 N N . LEU A 1 115 ? -10.445 5.891 31.759 1.00 98.25 115 LEU A N 1
ATOM 811 C CA . LEU A 1 115 ? -11.752 6.398 31.344 1.00 98.25 115 LEU A CA 1
ATOM 812 C C . LEU A 1 115 ? -12.472 7.127 32.487 1.00 98.25 115 LEU A C 1
ATOM 814 O O . LEU A 1 115 ? -13.039 8.200 32.272 1.00 98.25 115 LEU A O 1
ATOM 818 N N . ALA A 1 116 ? -12.443 6.575 33.701 1.00 97.94 116 ALA A N 1
ATOM 819 C CA . ALA A 1 116 ? -13.030 7.209 34.879 1.00 97.94 116 ALA A CA 1
ATOM 820 C C . ALA A 1 116 ? -12.360 8.556 35.196 1.00 97.94 116 ALA A C 1
ATOM 822 O O . ALA A 1 116 ? -13.055 9.543 35.444 1.00 97.94 116 ALA A O 1
ATOM 823 N N . LEU A 1 117 ? -11.027 8.623 35.111 1.00 98.12 117 LEU A N 1
ATOM 824 C CA . LEU A 1 117 ? -10.273 9.864 35.283 1.00 98.12 117 LEU A CA 1
ATOM 825 C C . LEU A 1 117 ? -10.653 10.909 34.229 1.00 98.12 117 LEU A C 1
ATOM 827 O O . LEU A 1 117 ? -10.929 12.055 34.579 1.00 98.12 117 LEU A O 1
ATOM 831 N N . SER A 1 118 ? -10.711 10.516 32.955 1.00 97.75 118 SER A N 1
ATOM 832 C CA . SER A 1 118 ? -11.095 11.420 31.867 1.00 97.75 118 SER A CA 1
ATOM 833 C C . SER A 1 118 ? -12.505 11.983 32.074 1.00 97.75 118 SER A C 1
ATOM 835 O O . SER A 1 118 ? -12.701 13.190 31.964 1.00 97.75 118 SER A O 1
ATOM 837 N N . ARG A 1 119 ? -13.470 11.147 32.483 1.00 98.06 119 ARG A N 1
ATOM 838 C CA . ARG A 1 119 ? -14.834 11.598 32.815 1.00 98.06 119 ARG A CA 1
ATOM 839 C C . ARG A 1 119 ? -14.853 12.597 33.970 1.00 98.06 119 ARG A C 1
ATOM 841 O O . ARG A 1 119 ? -15.564 13.596 33.895 1.00 98.06 119 ARG A O 1
ATOM 848 N N . ALA A 1 120 ? -14.073 12.349 35.021 1.00 97.81 120 ALA A N 1
ATOM 849 C CA . ALA A 1 120 ? -13.968 13.269 36.151 1.00 97.81 120 ALA A CA 1
ATOM 850 C C . ALA A 1 120 ? -13.357 14.620 35.737 1.00 97.81 120 ALA A C 1
ATOM 852 O O . ALA A 1 120 ? -13.843 15.667 36.160 1.00 97.81 120 ALA A O 1
ATOM 853 N N . GLN A 1 121 ? -12.339 14.607 34.872 1.00 97.88 121 GLN A N 1
ATOM 854 C CA . GLN A 1 121 ? -11.735 15.824 34.324 1.00 97.88 121 GLN A CA 1
ATOM 855 C C . GLN A 1 121 ? -12.723 16.620 33.465 1.00 97.88 121 GLN A C 1
ATOM 857 O O . GLN A 1 121 ? -12.800 17.838 33.611 1.00 97.88 121 GLN A O 1
ATOM 862 N N . THR A 1 122 ? -13.513 15.952 32.619 1.00 98.25 122 THR A N 1
ATOM 863 C CA . THR A 1 122 ? -14.569 16.611 31.835 1.00 98.25 122 THR A CA 1
ATOM 864 C C . THR A 1 122 ? -15.608 17.264 32.743 1.00 98.25 122 THR A C 1
ATOM 866 O O . THR A 1 122 ? -15.907 18.441 32.569 1.00 98.25 122 THR A O 1
ATOM 869 N N . ALA A 1 123 ? -16.096 16.548 33.759 1.00 97.81 123 ALA A N 1
ATOM 870 C CA . ALA A 1 123 ? -17.071 17.094 34.703 1.00 97.81 123 ALA A CA 1
ATOM 871 C C . ALA A 1 123 ? -16.525 18.311 35.476 1.00 97.81 123 ALA A C 1
ATOM 873 O O . ALA A 1 123 ? -17.247 19.286 35.690 1.00 97.81 123 ALA A O 1
ATOM 874 N N . ALA A 1 124 ? -15.246 18.284 35.867 1.00 97.50 124 ALA A N 1
ATOM 875 C CA . ALA A 1 124 ? -14.589 19.424 36.504 1.00 97.50 124 ALA A CA 1
ATOM 876 C C . ALA A 1 124 ? -14.491 20.629 35.552 1.00 97.50 124 ALA A C 1
ATOM 878 O O . ALA A 1 124 ? -14.888 21.733 35.920 1.00 97.50 124 ALA A O 1
ATOM 879 N N . ALA A 1 125 ? -14.054 20.409 34.309 1.00 97.44 125 ALA A N 1
ATOM 880 C CA . ALA A 1 125 ? -13.950 21.465 33.304 1.00 97.44 125 ALA A CA 1
ATOM 881 C C . ALA A 1 125 ? -15.314 22.105 32.976 1.00 97.44 125 ALA A C 1
ATOM 883 O O . ALA A 1 125 ? -15.411 23.323 32.816 1.00 97.44 125 ALA A O 1
ATOM 884 N N . GLU A 1 126 ? -16.387 21.312 32.922 1.00 98.00 126 GLU A N 1
ATOM 885 C CA . GLU A 1 126 ? -17.754 21.816 32.749 1.00 98.00 126 GLU A CA 1
ATOM 886 C C . GLU A 1 126 ? -18.217 22.660 33.946 1.00 98.00 126 GLU A C 1
ATOM 888 O O . GLU A 1 126 ? -18.860 23.701 33.772 1.00 98.00 126 GLU A O 1
ATOM 893 N N . ALA A 1 127 ? -17.889 22.246 35.172 1.00 97.25 127 ALA A N 1
ATOM 894 C CA . ALA A 1 127 ? -18.204 23.016 36.373 1.00 97.25 127 ALA A CA 1
ATOM 895 C C . ALA A 1 127 ? -17.467 24.367 36.396 1.00 97.25 127 ALA A C 1
ATOM 897 O O . ALA A 1 127 ? -18.082 25.394 36.714 1.00 97.25 127 ALA A O 1
ATOM 898 N N . ASP A 1 128 ? -16.193 24.378 36.001 1.00 97.19 128 ASP A N 1
ATOM 899 C CA . ASP A 1 128 ? -15.374 25.587 35.897 1.00 97.19 128 ASP A CA 1
ATOM 900 C C . ASP A 1 128 ? -15.910 26.541 34.826 1.00 97.19 128 ASP A C 1
ATOM 902 O O . ASP A 1 128 ? -16.079 27.735 35.095 1.00 97.19 128 ASP A O 1
ATOM 906 N N . LEU A 1 129 ? -16.277 26.021 33.649 1.00 97.31 129 LEU A N 1
ATOM 907 C CA . LEU A 1 129 ? -16.907 26.804 32.584 1.00 97.31 129 LEU A CA 1
ATOM 908 C C . LEU A 1 129 ? -18.209 27.458 33.063 1.00 97.31 129 LEU A C 1
ATOM 910 O O . LEU A 1 129 ? -18.403 28.663 32.887 1.00 97.31 129 LEU A O 1
ATOM 914 N N . ASN A 1 130 ? -19.080 26.687 33.716 1.00 97.19 130 ASN A N 1
ATOM 915 C CA . ASN A 1 130 ? -20.332 27.202 34.268 1.00 97.19 130 ASN A CA 1
ATOM 916 C C . ASN A 1 130 ? -20.085 28.295 35.319 1.00 97.19 130 ASN A C 1
ATOM 918 O O . ASN A 1 130 ? -20.830 29.276 35.393 1.00 97.19 130 ASN A O 1
ATOM 922 N N . ASN A 1 131 ? -19.052 28.149 36.152 1.00 96.44 131 ASN A N 1
ATOM 923 C CA . ASN A 1 131 ? -18.695 29.171 37.130 1.00 96.44 131 ASN A CA 1
ATOM 924 C C . ASN A 1 131 ? -18.177 30.449 36.456 1.00 96.44 131 ASN A C 1
ATOM 926 O O . ASN A 1 131 ? -18.642 31.541 36.788 1.00 96.44 131 ASN A O 1
ATOM 930 N N . ALA A 1 132 ? -17.286 30.313 35.472 1.00 95.62 132 ALA A N 1
ATOM 931 C CA . ALA A 1 132 ? -16.752 31.430 34.699 1.00 95.62 132 ALA A CA 1
ATOM 932 C C . ALA A 1 132 ? -17.862 32.197 33.960 1.00 95.62 132 ALA A C 1
ATOM 934 O O . ALA A 1 132 ? -17.909 33.423 34.025 1.00 95.62 132 ALA A O 1
ATOM 935 N N . GLN A 1 133 ? -18.818 31.493 33.347 1.00 96.19 133 GLN A N 1
ATOM 936 C CA . GLN A 1 133 ? -19.983 32.106 32.699 1.00 96.19 133 GLN A CA 1
ATOM 937 C C . GLN A 1 133 ? -20.871 32.861 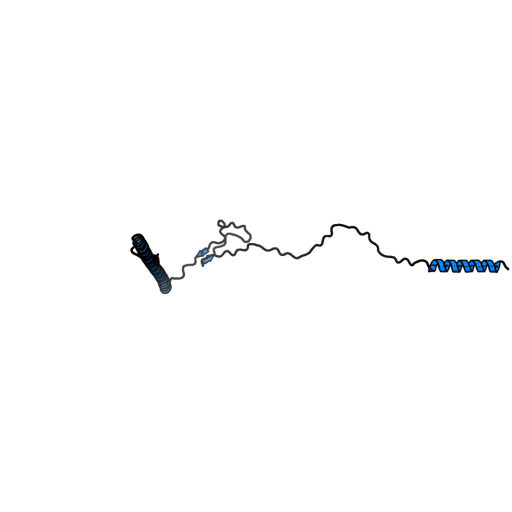33.695 1.00 96.19 133 GLN A C 1
ATOM 939 O O . GLN A 1 133 ? -21.284 33.988 33.430 1.00 96.19 133 GLN A O 1
ATOM 944 N N . ARG A 1 134 ? -21.140 32.284 34.875 1.00 95.19 134 ARG A N 1
ATOM 945 C CA . ARG A 1 134 ? -21.893 32.983 35.932 1.00 95.19 134 ARG A CA 1
ATOM 946 C C . ARG A 1 134 ? -21.156 34.218 36.445 1.00 95.19 134 ARG A C 1
ATOM 948 O O . ARG A 1 134 ? -21.805 35.213 36.762 1.00 95.19 134 ARG A O 1
ATOM 955 N N . ALA A 1 135 ? -19.832 34.155 36.569 1.00 92.25 135 ALA A N 1
ATOM 956 C C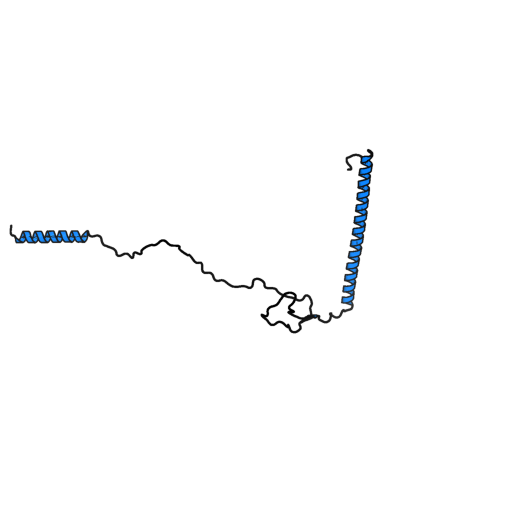A . ALA A 1 135 ? -19.018 35.300 36.961 1.00 92.25 135 ALA A CA 1
ATOM 957 C C . ALA A 1 135 ? -19.083 36.407 35.899 1.00 92.25 135 ALA A C 1
ATOM 959 O O . ALA A 1 135 ? -19.356 37.553 36.246 1.00 92.25 135 ALA A O 1
ATOM 960 N N . LEU A 1 136 ? -18.945 36.047 34.621 1.00 91.69 136 LEU A N 1
ATOM 961 C CA . LEU A 1 136 ? -19.040 36.972 33.494 1.00 91.69 136 LEU A CA 1
ATOM 962 C C . LEU A 1 136 ? -20.413 37.659 33.424 1.00 91.69 136 LEU A C 1
ATOM 964 O O . LEU A 1 136 ? -20.487 38.885 33.402 1.00 91.69 136 LEU A O 1
ATOM 968 N N . ASN A 1 137 ? -21.506 36.890 33.483 1.00 92.38 137 ASN A N 1
ATOM 969 C CA . ASN A 1 137 ? -22.867 37.441 33.465 1.00 92.38 137 ASN A CA 1
ATOM 970 C C . ASN A 1 137 ? -23.112 38.401 34.636 1.00 92.38 137 ASN A C 1
ATOM 972 O O . ASN A 1 137 ? -23.743 39.441 34.470 1.00 92.38 137 ASN A O 1
ATOM 976 N N . ARG A 1 138 ? -22.574 38.085 35.820 1.00 88.75 138 ARG A N 1
ATOM 977 C CA . ARG A 1 138 ? -22.668 38.960 36.994 1.00 88.75 138 ARG A CA 1
ATOM 978 C C . ARG A 1 138 ? -21.954 40.292 36.766 1.00 88.75 138 ARG A C 1
ATOM 980 O O . ARG A 1 138 ? -22.482 41.321 37.170 1.00 88.75 138 ARG A O 1
ATOM 987 N N . VAL A 1 139 ? -20.771 40.278 36.151 1.00 88.56 139 VAL A N 1
ATOM 988 C CA . VAL A 1 139 ? -20.025 41.505 35.831 1.00 88.56 139 VAL A CA 1
ATOM 989 C C . VAL A 1 139 ? -20.805 42.361 34.830 1.00 88.56 139 VAL A C 1
ATOM 991 O O . VAL A 1 139 ? -20.983 43.554 35.078 1.00 88.56 139 VAL A O 1
ATOM 994 N N . PHE A 1 140 ? -21.360 41.753 33.775 1.00 87.94 140 PHE A N 1
ATOM 995 C CA . PHE A 1 140 ? -22.230 42.452 32.820 1.00 87.94 140 PHE A CA 1
ATOM 996 C C . PHE A 1 140 ? -23.462 43.082 33.492 1.00 87.94 140 PHE A C 1
ATOM 998 O O . PHE A 1 140 ? -23.730 44.266 33.285 1.00 87.94 140 PHE A O 1
ATOM 1005 N N . ASP A 1 141 ? -24.176 42.339 34.345 1.00 86.56 141 ASP A N 1
ATOM 1006 C CA . ASP A 1 141 ? -25.351 42.847 35.070 1.00 86.56 141 ASP A CA 1
ATOM 1007 C C . ASP A 1 141 ? -25.005 44.015 36.013 1.00 86.56 141 ASP A C 1
ATOM 1009 O O . ASP A 1 141 ? -25.787 44.958 36.158 1.00 86.56 141 ASP A O 1
ATOM 1013 N N . LEU A 1 142 ? -23.844 43.967 36.677 1.00 85.81 142 LEU A N 1
ATOM 1014 C CA . LEU A 1 142 ? -23.386 45.025 37.586 1.00 85.81 142 LEU A CA 1
ATOM 1015 C C . LEU A 1 142 ? -22.934 46.289 36.841 1.00 85.81 142 LEU A C 1
ATOM 1017 O O . LEU A 1 142 ? -23.188 47.396 37.335 1.00 85.81 142 LEU A O 1
ATOM 1021 N N . ASN A 1 143 ? -22.307 46.137 35.668 1.00 84.50 143 ASN A N 1
ATOM 1022 C CA . ASN A 1 143 ? -21.981 47.251 34.775 1.00 84.50 143 ASN A CA 1
ATOM 1023 C C . ASN A 1 143 ? -23.267 47.910 34.245 1.00 84.50 143 ASN A C 1
ATOM 1025 O O . ASN A 1 143 ? -23.430 49.118 34.399 1.00 84.50 143 ASN A O 1
ATOM 1029 N N . ALA A 1 144 ? -24.245 47.125 33.771 1.00 82.81 144 ALA A N 1
ATOM 1030 C CA . ALA A 1 144 ? -25.534 47.645 33.297 1.00 82.81 144 ALA A CA 1
ATOM 1031 C C . ALA A 1 144 ? -26.295 48.456 34.367 1.00 82.81 144 ALA A C 1
ATOM 1033 O O . ALA A 1 144 ? -27.064 49.361 34.045 1.00 82.81 144 ALA A O 1
ATOM 1034 N N . ARG A 1 145 ? -26.071 48.155 35.653 1.00 84.44 145 ARG A N 1
ATOM 1035 C CA . ARG A 1 145 ? -26.638 48.893 36.797 1.00 84.44 145 ARG A CA 1
ATOM 1036 C C . ARG A 1 145 ? -25.808 50.113 37.227 1.00 84.44 145 ARG A C 1
ATOM 1038 O O . ARG A 1 145 ? -26.170 50.761 38.205 1.00 84.44 145 ARG A O 1
ATOM 1045 N N . GLY A 1 146 ? -24.711 50.428 36.535 1.00 75.50 146 GLY A N 1
ATOM 1046 C CA . GLY A 1 146 ? -23.825 51.564 36.820 1.00 75.50 146 GLY A CA 1
ATOM 1047 C C . GLY A 1 146 ? -22.953 51.394 38.069 1.00 75.50 146 GLY A C 1
ATOM 1048 O O . GLY A 1 146 ? -22.437 52.376 38.596 1.00 75.50 146 GLY A O 1
ATOM 1049 N N . THR A 1 147 ? -22.814 50.164 38.575 1.00 71.56 147 THR A N 1
ATOM 1050 C CA . THR A 1 147 ? -22.150 49.871 39.862 1.00 71.56 147 THR A CA 1
ATOM 1051 C C . THR A 1 147 ? -20.752 49.257 39.727 1.00 71.56 147 THR A C 1
ATOM 1053 O O . THR A 1 147 ? -20.116 48.991 40.746 1.00 71.56 147 THR A O 1
ATOM 1056 N N . ALA A 1 148 ? -20.247 49.057 38.501 1.00 67.06 148 ALA A N 1
ATOM 1057 C CA . ALA A 1 148 ? -18.914 48.507 38.227 1.00 67.06 148 ALA A CA 1
ATOM 1058 C C . ALA A 1 148 ? -18.163 49.300 37.125 1.00 67.06 148 ALA A C 1
ATOM 1060 O O . ALA A 1 148 ? -18.824 49.792 36.212 1.00 67.06 148 ALA A O 1
ATOM 1061 N N . PRO A 1 149 ? -16.815 49.434 37.180 1.00 59.41 149 PRO A N 1
ATOM 1062 C CA . PRO A 1 149 ? -16.021 50.171 36.182 1.00 59.41 149 PRO A CA 1
ATOM 1063 C C . PRO A 1 149 ? -15.883 49.433 34.833 1.00 59.41 149 PRO A C 1
ATOM 1065 O O . PRO A 1 149 ? -15.703 48.216 34.823 1.00 59.41 149 PRO A O 1
ATOM 1068 N N . ASP A 1 150 ? -15.837 50.167 33.711 1.00 60.31 150 ASP A N 1
ATOM 1069 C CA . ASP A 1 150 ? -15.730 49.623 32.334 1.00 60.31 150 ASP A CA 1
ATOM 1070 C C . ASP A 1 150 ? -14.458 48.803 32.048 1.00 60.31 150 ASP A C 1
ATOM 1072 O O . ASP A 1 150 ? -14.409 48.043 31.089 1.00 60.31 150 ASP A O 1
ATOM 1076 N N . ALA A 1 151 ? -13.427 48.904 32.892 1.00 63.06 151 ALA A N 1
ATOM 1077 C CA . ALA A 1 151 ? -12.157 48.195 32.716 1.00 63.06 151 ALA A CA 1
ATOM 1078 C C . ALA A 1 151 ? -12.207 46.682 33.039 1.00 63.06 151 ALA A C 1
ATOM 1080 O O . ALA A 1 151 ? -11.176 46.018 32.947 1.00 63.06 151 ALA A O 1
ATOM 1081 N N . GLN A 1 152 ? -13.356 46.152 33.479 1.00 55.03 152 GLN A N 1
ATOM 1082 C CA . GLN A 1 152 ? -13.550 44.733 33.838 1.00 55.03 152 GLN A CA 1
ATOM 1083 C C . GLN A 1 152 ? -14.514 43.980 32.900 1.00 55.03 152 GLN A C 1
ATOM 1085 O O . GLN A 1 152 ? -14.815 42.814 33.163 1.00 55.03 152 GLN A O 1
ATOM 1090 N N . VAL A 1 153 ? -14.999 44.646 31.845 1.00 48.19 153 VAL A N 1
ATOM 1091 C CA . VAL A 1 153 ? -15.780 44.046 30.744 1.00 48.19 153 VAL A CA 1
ATOM 1092 C C . VAL A 1 153 ? -14.872 43.842 29.519 1.00 48.19 153 VAL A C 1
ATOM 1094 O O . VAL A 1 153 ? -13.644 43.720 29.726 1.00 48.19 153 VAL A O 1
#

Foldseek 3Di:
DPPVVVVVVVVVVVVVVVVVVVVPDDDDDDDDDDDDDDDDDDDDDDDDDDDDDPDDDDDDDPADFDKDPFPDDPPDDDDPPPHRRIDGDGPDDDPCDVVNVVVVVVVVVVVVVVVVVVVVVVVVVVVVVVVVVVVVVVQVVCVVVVNDDPVVD

pLDDT: mean 86.49, std 9.98, range [48.19, 98.25]